Protein AF-A0A497QX98-F1 (afdb_monomer)

Radius of gyration: 20.23 Å; Cα contacts (8 Å, |Δi|>4): 240; chains: 1; bounding box: 64×23×54 Å

Sequence (138 aa):
MANKRVIVSVFILGIILIGGLVLGLALHYYFAPLKHETPRWAVIKDTNGDKIAVETPNDIVWEQLTQLFENGSRMFIGSLVERYNNSWGFRFRPANLTVAPITAEGLQATLQYIKNNLDYWLGEWAYTLSQVMAIHEQ

Solvent-accessible surface area (backbone atoms only — not comparable to full-atom values): 7506 Å² total; per-residue (Å²): 131,84,53,70,67,58,56,51,52,54,51,52,52,49,50,52,53,51,51,49,50,54,50,51,51,52,51,47,67,67,46,34,36,52,59,80,88,61,66,43,35,32,34,36,26,34,84,88,67,53,60,37,38,42,39,51,87,47,65,69,52,47,51,52,49,50,52,28,40,76,69,64,43,71,38,31,43,27,14,37,28,37,83,33,101,38,75,57,48,46,37,51,36,34,94,52,49,42,77,36,92,75,76,64,73,94,32,57,44,50,70,67,56,43,48,78,40,40,83,76,38,55,77,30,64,41,26,23,60,21,30,40,76,45,80,44,74,119

Secondary structure (DSSP, 8-state):
---HHHHHHHHHHHHHHHHHHHHHHHHHHHHGGG--SSSSEEEEE-TTS-EEEEE-S-HHHHHHHHHHHHH--EEE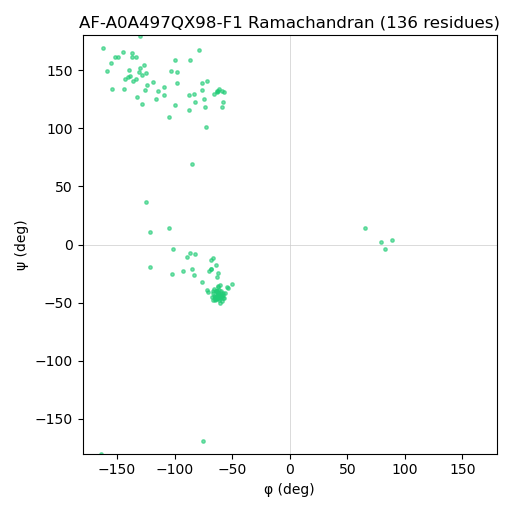EEEEEEE-SSTTSEEE-GGG-EEES---GGGB--HHHHHHTHHHHBTSEEEEEEEEEEEE--

Mean predicted aligned error: 5.17 Å

Foldseek 3Di:
DPDPVVVVVVVVVVVVVVVVVVVVVVVQVVCLQEDDDDQWWFWKAFPVRDIHIAAAPDPVQSVVLVVLQVVQAWWWWKAQWAQDRGPLRIYHDHHGIDTHRDDDPVQEDDSVRCSVVVVVRHRHMHIGRIGTNDTGHD

pLDDT: mean 94.44, std 6.1, range [61.22, 98.5]

Structure (mmCIF, N/CA/C/O backbone):
data_AF-A0A497QX98-F1
#
_entry.id   AF-A0A497QX98-F1
#
loop_
_atom_site.group_PDB
_atom_site.id
_atom_site.type_symbol
_atom_site.label_atom_id
_atom_site.label_alt_id
_atom_site.label_comp_id
_atom_site.label_asym_id
_atom_site.label_entity_id
_atom_site.label_seq_id
_atom_site.pdbx_PDB_ins_code
_atom_site.Cartn_x
_atom_site.Cartn_y
_atom_site.Cartn_z
_atom_site.occupancy
_atom_site.B_iso_or_equiv
_atom_site.auth_seq_id
_atom_site.auth_comp_id
_atom_site.auth_asym_id
_atom_site.auth_atom_id
_atom_site.pdbx_PDB_model_num
ATOM 1 N N . MET A 1 1 ? -48.790 1.784 33.610 1.00 61.22 1 MET A N 1
ATOM 2 C CA . MET A 1 1 ? -47.842 2.922 33.578 1.00 61.22 1 MET A CA 1
ATOM 3 C C . MET A 1 1 ? -46.430 2.367 33.639 1.00 61.22 1 MET A C 1
ATOM 5 O O . MET A 1 1 ? -46.106 1.707 34.618 1.00 61.22 1 MET A O 1
ATOM 9 N N . ALA A 1 2 ? -45.622 2.552 32.591 1.00 62.56 2 ALA A N 1
ATOM 10 C CA . ALA A 1 2 ? -44.230 2.107 32.612 1.00 62.56 2 ALA A CA 1
ATOM 11 C C . ALA A 1 2 ? -43.461 2.867 33.706 1.00 62.56 2 ALA A C 1
ATOM 13 O O . ALA A 1 2 ? -43.579 4.087 33.830 1.00 62.56 2 ALA A O 1
ATOM 14 N N . ASN A 1 3 ? -42.713 2.137 34.532 1.00 84.94 3 ASN A N 1
ATOM 15 C CA . ASN A 1 3 ? -41.943 2.721 35.623 1.00 84.94 3 ASN A CA 1
ATOM 16 C C . ASN A 1 3 ? -40.843 3.615 35.027 1.00 84.94 3 ASN A C 1
ATOM 18 O O . ASN A 1 3 ? -40.098 3.163 34.158 1.00 84.94 3 ASN A O 1
ATOM 22 N N . LYS A 1 4 ? -40.719 4.867 35.489 1.00 79.50 4 LYS A N 1
ATOM 23 C CA . LYS A 1 4 ? -39.718 5.831 34.986 1.00 79.50 4 LYS A CA 1
ATOM 24 C C . LYS A 1 4 ? -38.305 5.236 34.952 1.00 79.50 4 LYS A C 1
ATOM 26 O O . LYS A 1 4 ? -37.554 5.512 34.027 1.00 79.50 4 LYS A O 1
ATOM 31 N N . ARG A 1 5 ? -37.974 4.362 35.911 1.00 82.94 5 ARG A N 1
ATOM 32 C CA . ARG A 1 5 ? -36.692 3.638 35.953 1.00 82.94 5 ARG A CA 1
ATOM 33 C C . ARG A 1 5 ? -36.489 2.714 34.747 1.00 82.94 5 ARG A C 1
ATOM 35 O O . ARG A 1 5 ? -35.409 2.709 34.179 1.00 82.94 5 ARG A O 1
ATOM 42 N N . VAL A 1 6 ? -37.531 2.000 34.319 1.00 84.06 6 VAL A N 1
ATOM 43 C CA . VAL A 1 6 ? -37.481 1.105 33.150 1.00 84.06 6 VAL A CA 1
ATOM 44 C C . VAL A 1 6 ? -37.284 1.909 31.865 1.00 84.06 6 VAL A C 1
ATOM 46 O O . VAL A 1 6 ? -36.459 1.537 31.039 1.00 84.06 6 VAL A O 1
ATOM 49 N N . ILE A 1 7 ? -37.973 3.045 31.724 1.00 85.25 7 ILE A N 1
ATOM 50 C CA . ILE A 1 7 ? -37.824 3.929 30.555 1.00 85.25 7 ILE A CA 1
ATOM 51 C C . ILE A 1 7 ? -36.389 4.467 30.464 1.00 85.25 7 ILE A C 1
ATOM 53 O O . ILE A 1 7 ? -35.781 4.416 29.398 1.00 85.25 7 ILE A O 1
ATOM 57 N N . VAL A 1 8 ? -35.826 4.931 31.584 1.00 88.06 8 VAL A N 1
ATOM 58 C CA . VAL A 1 8 ? -34.443 5.432 31.638 1.00 88.06 8 VAL A CA 1
ATOM 59 C C . VAL A 1 8 ? -33.438 4.327 31.305 1.00 88.06 8 VAL A C 1
ATOM 61 O O . VAL A 1 8 ? -32.533 4.555 30.508 1.00 88.06 8 VAL A O 1
ATOM 64 N N . SER A 1 9 ? -33.608 3.118 31.848 1.00 88.06 9 SER A N 1
ATOM 65 C CA . SER A 1 9 ? -32.721 1.989 31.544 1.00 88.06 9 SER A CA 1
ATOM 66 C C . SER A 1 9 ? -32.750 1.599 30.066 1.00 88.06 9 SER A C 1
ATOM 68 O O . SER A 1 9 ? -31.692 1.399 29.476 1.00 88.06 9 SER A O 1
ATOM 70 N N . VAL A 1 10 ? -33.935 1.538 29.449 1.00 90.12 10 VAL A N 1
ATOM 71 C CA . VAL A 1 10 ? -34.077 1.248 28.011 1.00 90.12 10 VAL A CA 1
ATOM 72 C C . VAL A 1 10 ? -33.419 2.337 27.165 1.00 90.12 10 VAL A C 1
ATOM 74 O O . VAL A 1 10 ? -32.741 2.028 26.189 1.00 90.12 10 VAL A O 1
ATOM 77 N N . PHE A 1 11 ? -33.559 3.604 27.557 1.00 92.50 11 PHE A N 1
ATOM 78 C CA . PHE A 1 11 ? -32.940 4.719 26.846 1.00 92.50 11 PHE A CA 1
ATOM 79 C C . PHE A 1 11 ? -31.406 4.676 26.912 1.00 92.50 11 PHE A C 1
ATOM 81 O O . PHE A 1 11 ? -30.741 4.829 25.890 1.00 92.50 11 PHE A O 1
ATOM 88 N N . ILE A 1 12 ? -30.836 4.394 28.090 1.00 92.69 12 ILE A N 1
ATOM 89 C CA . ILE A 1 12 ? -29.383 4.239 28.267 1.00 92.69 12 ILE A CA 1
ATOM 90 C C . ILE A 1 12 ? -28.857 3.067 27.431 1.00 92.69 12 ILE A C 1
ATOM 92 O O . ILE A 1 12 ? -27.863 3.220 26.724 1.00 92.69 12 ILE A O 1
ATOM 96 N N . LEU A 1 13 ? -29.540 1.918 27.460 1.00 93.75 13 LEU A N 1
ATOM 97 C CA . LEU A 1 13 ? -29.204 0.765 26.618 1.00 93.75 13 LEU A CA 1
ATOM 98 C C . LEU A 1 13 ? -29.238 1.124 25.128 1.00 93.75 13 LEU A C 1
ATOM 100 O O . LEU A 1 13 ? -28.315 0.772 24.398 1.00 93.75 13 LEU A O 1
ATOM 104 N N . GLY A 1 14 ? -30.254 1.872 24.692 1.00 93.00 14 GLY A N 1
ATOM 105 C CA . GLY A 1 14 ? -30.350 2.372 23.322 1.00 93.00 14 GLY A CA 1
ATOM 106 C C . GLY A 1 14 ? -29.148 3.231 22.923 1.00 93.00 14 GLY A C 1
ATOM 107 O O . GLY A 1 14 ? -28.558 3.000 21.870 1.00 93.00 14 GLY A O 1
ATOM 108 N N . ILE A 1 15 ? -28.728 4.169 23.780 1.00 95.06 15 ILE A N 1
ATOM 109 C CA . ILE A 1 15 ? -27.553 5.020 23.526 1.00 95.06 15 ILE A CA 1
ATOM 110 C C . ILE A 1 15 ? -26.275 4.187 23.428 1.00 95.06 15 ILE A C 1
ATOM 112 O O . ILE A 1 15 ? -25.480 4.408 22.518 1.00 95.06 15 ILE A O 1
ATOM 116 N N . ILE A 1 16 ? -26.075 3.228 24.334 1.00 95.44 16 ILE A N 1
ATOM 117 C CA . ILE A 1 16 ? -24.880 2.375 24.329 1.00 95.44 16 ILE A CA 1
ATOM 118 C C . ILE A 1 16 ? -24.819 1.548 23.042 1.00 95.44 16 ILE A C 1
ATOM 120 O O . ILE A 1 16 ? -23.764 1.468 22.418 1.00 95.44 16 ILE A O 1
ATOM 124 N N . LEU A 1 17 ? -25.946 0.974 22.612 1.00 94.69 17 LEU A N 1
ATOM 125 C CA . LEU A 1 17 ? -26.012 0.183 21.383 1.00 94.69 17 LEU A CA 1
ATOM 126 C C . LEU A 1 17 ? -25.731 1.032 20.139 1.00 94.69 17 LEU A C 1
ATOM 128 O O . LEU A 1 17 ? -24.940 0.626 19.289 1.00 94.69 17 LEU A O 1
ATOM 132 N N . ILE A 1 18 ? -26.324 2.225 20.048 1.00 94.88 18 ILE A N 1
ATOM 133 C CA . ILE A 1 18 ? -26.084 3.147 18.929 1.00 94.88 18 ILE A CA 1
ATOM 134 C C . ILE A 1 18 ? -24.627 3.616 18.932 1.00 94.88 18 ILE A C 1
ATOM 136 O O . ILE A 1 18 ? -23.970 3.573 17.895 1.00 94.88 18 ILE A O 1
ATOM 140 N N . GLY A 1 19 ? -24.099 4.018 20.090 1.00 94.00 19 GLY A N 1
ATOM 141 C CA . GLY A 1 19 ? -22.710 4.450 20.232 1.00 94.00 19 GLY A CA 1
ATOM 142 C C . GLY A 1 19 ? -21.723 3.350 19.843 1.00 94.00 19 GLY A C 1
ATOM 143 O O . GLY A 1 19 ? -20.790 3.604 19.084 1.00 94.00 19 GLY A O 1
ATOM 144 N N . GLY A 1 20 ? -21.971 2.116 20.288 1.00 93.75 20 GLY A N 1
ATOM 145 C CA . GLY A 1 20 ? -21.178 0.947 19.915 1.00 93.75 20 GLY A CA 1
ATOM 146 C C . GLY A 1 20 ? -21.215 0.661 18.412 1.00 93.75 20 GLY A C 1
ATOM 147 O O . GLY A 1 20 ? -20.169 0.416 17.816 1.00 93.75 20 GLY A O 1
ATOM 148 N N . LEU A 1 21 ? -22.389 0.754 17.779 1.00 94.56 21 LEU A N 1
ATOM 149 C CA . LEU A 1 21 ? -22.535 0.565 16.334 1.00 94.56 21 LEU A CA 1
ATOM 150 C C . LEU A 1 21 ? -21.794 1.647 15.536 1.00 94.56 21 LEU A C 1
ATOM 152 O O . LEU A 1 21 ? -21.053 1.323 14.611 1.00 94.56 21 LEU A O 1
ATOM 156 N N . VAL A 1 22 ? -21.966 2.921 15.901 1.00 94.81 22 VAL A N 1
ATOM 157 C CA . VAL A 1 22 ? -21.298 4.052 15.238 1.00 94.81 22 VAL A CA 1
ATOM 158 C C . VAL A 1 22 ? -19.783 3.917 15.348 1.00 94.81 22 VAL A C 1
ATOM 160 O O . VAL A 1 22 ? -19.083 4.047 14.344 1.00 94.81 22 VAL A O 1
ATOM 163 N N . LEU A 1 23 ? -19.275 3.600 16.541 1.00 91.94 23 LEU A N 1
ATOM 164 C CA . LEU A 1 23 ? -17.849 3.378 16.751 1.00 91.94 23 LEU A CA 1
ATOM 165 C C . LEU A 1 23 ? -17.345 2.174 15.947 1.00 91.94 23 LEU A C 1
ATOM 167 O O . LEU A 1 23 ? -16.324 2.277 15.275 1.00 91.94 23 LEU A O 1
ATOM 171 N N . GLY A 1 24 ? -18.071 1.054 15.969 1.00 90.38 24 GLY A N 1
ATOM 172 C CA . GLY A 1 24 ? -17.715 -0.148 15.216 1.00 90.38 24 GLY A CA 1
ATOM 173 C C . GLY A 1 24 ? -17.620 0.108 13.711 1.00 90.38 24 GLY A C 1
ATOM 174 O O . GLY A 1 24 ? -16.644 -0.291 13.078 1.00 90.38 24 GLY A O 1
ATOM 175 N N . LEU A 1 25 ? -18.583 0.841 13.146 1.00 89.81 25 LEU A N 1
ATOM 176 C CA . LEU A 1 25 ? -18.552 1.250 11.741 1.00 89.81 25 LEU A CA 1
ATOM 177 C C . LEU A 1 25 ? -17.384 2.198 11.454 1.00 89.81 25 LEU A C 1
ATOM 179 O O . LEU A 1 25 ? -16.667 1.991 10.478 1.00 89.81 25 LEU A O 1
ATOM 183 N N . ALA A 1 26 ? -17.151 3.199 12.306 1.00 86.62 26 ALA A N 1
ATOM 184 C CA . ALA A 1 26 ? -16.046 4.140 12.133 1.00 86.62 26 ALA A CA 1
ATOM 185 C C . ALA A 1 26 ? -14.683 3.429 12.127 1.00 86.62 26 ALA A C 1
ATOM 187 O O . ALA A 1 26 ? -13.860 3.672 11.244 1.00 86.62 26 ALA A O 1
ATOM 188 N N . LEU A 1 27 ? -14.470 2.499 13.063 1.00 86.38 27 LEU A N 1
ATOM 189 C CA . LEU A 1 27 ? -13.259 1.681 13.117 1.00 86.38 27 LEU A CA 1
ATOM 190 C C . LEU A 1 27 ? -13.124 0.791 11.879 1.00 86.38 27 LEU A C 1
ATOM 192 O O . LEU A 1 27 ? -12.041 0.710 11.301 1.00 86.38 27 LEU A O 1
ATOM 196 N N . HIS A 1 28 ? -14.216 0.162 11.435 1.00 85.00 28 HIS A N 1
ATOM 197 C CA . HIS A 1 28 ? -14.209 -0.657 10.227 1.00 85.00 28 HIS A CA 1
ATOM 198 C C . HIS A 1 28 ? -13.784 0.153 8.995 1.00 85.00 28 HIS A C 1
ATOM 200 O O . HIS A 1 28 ? -12.873 -0.261 8.282 1.00 85.00 28 HIS A O 1
ATOM 206 N N . TYR A 1 29 ? -14.370 1.334 8.778 1.00 82.25 29 TYR A N 1
ATOM 207 C CA . TYR A 1 29 ? -13.995 2.215 7.667 1.00 82.25 29 TYR A CA 1
ATOM 208 C C . TYR A 1 29 ? -12.545 2.695 7.749 1.00 82.25 29 TYR A C 1
ATOM 210 O O . TYR A 1 29 ? -11.892 2.831 6.716 1.00 82.25 29 TYR A O 1
ATOM 218 N N . TYR A 1 30 ? -12.035 2.932 8.959 1.00 81.88 30 TYR A N 1
ATOM 219 C CA . TYR A 1 30 ? -10.666 3.394 9.160 1.00 81.88 30 TYR A CA 1
ATOM 220 C C . TYR A 1 30 ? -9.621 2.307 8.869 1.00 81.88 30 TYR A C 1
ATOM 222 O O . TYR A 1 30 ? -8.597 2.592 8.251 1.00 81.88 30 TYR A O 1
ATOM 230 N N . PHE A 1 31 ? -9.872 1.062 9.288 1.00 86.50 31 PHE A N 1
ATOM 231 C CA . PHE A 1 31 ? -8.907 -0.037 9.155 1.00 86.50 31 PHE A CA 1
ATOM 232 C C . PHE A 1 31 ? -9.066 -0.870 7.882 1.00 86.50 31 PHE A C 1
ATOM 234 O O . PHE A 1 31 ? -8.093 -1.474 7.437 1.00 86.50 31 PHE A O 1
ATOM 241 N N . ALA A 1 32 ? -10.245 -0.888 7.254 1.00 85.31 32 ALA A N 1
ATOM 242 C CA . ALA A 1 32 ? -10.469 -1.641 6.019 1.00 85.31 32 ALA A CA 1
ATOM 243 C C . ALA A 1 32 ? -9.480 -1.313 4.875 1.00 85.31 32 ALA A C 1
ATOM 245 O O . ALA A 1 32 ? -9.096 -2.254 4.182 1.00 85.31 32 ALA A O 1
ATOM 246 N N . PRO A 1 33 ? -9.017 -0.060 4.666 1.00 86.38 33 PRO A N 1
ATOM 247 C CA . PRO A 1 33 ? -7.984 0.258 3.671 1.00 86.38 33 PRO A CA 1
ATOM 248 C C . PRO A 1 33 ? -6.589 -0.292 4.008 1.00 86.38 33 PRO A C 1
ATOM 250 O O . PRO A 1 33 ? -5.741 -0.405 3.125 1.00 86.38 33 PRO A O 1
ATOM 253 N N . LEU A 1 34 ? -6.340 -0.603 5.284 1.00 93.81 34 LEU A N 1
ATOM 254 C CA . LEU A 1 34 ? -5.021 -0.927 5.838 1.00 93.81 34 LEU A CA 1
ATOM 255 C C . LEU A 1 34 ? -4.837 -2.425 6.106 1.00 93.81 34 LEU A C 1
ATOM 257 O O . LEU A 1 34 ? -3.923 -2.825 6.828 1.00 93.81 34 LEU A O 1
ATOM 261 N N . LYS A 1 35 ? -5.718 -3.260 5.552 1.00 94.31 35 LYS A N 1
ATOM 262 C CA . LYS A 1 35 ? -5.593 -4.712 5.643 1.00 94.31 35 LYS A CA 1
ATOM 263 C C . LYS A 1 35 ? -4.291 -5.182 4.981 1.00 94.31 35 LYS A C 1
ATOM 265 O O . LYS A 1 35 ? -4.000 -4.777 3.858 1.00 94.31 35 LYS A O 1
ATOM 270 N N . HIS A 1 36 ? -3.582 -6.062 5.675 1.00 94.06 36 HIS A N 1
ATOM 271 C CA . HIS A 1 36 ? -2.315 -6.684 5.292 1.00 94.06 36 HIS A CA 1
ATOM 272 C C . HIS A 1 36 ? -2.286 -8.129 5.823 1.00 94.06 36 HIS A C 1
ATOM 274 O O . HIS A 1 36 ? -3.113 -8.509 6.657 1.00 94.06 36 HIS A O 1
ATOM 280 N N . GLU A 1 37 ? -1.354 -8.934 5.327 1.00 93.94 37 GLU A N 1
ATOM 281 C CA . GLU A 1 37 ? -1.155 -10.350 5.660 1.00 93.94 37 GLU A CA 1
ATOM 282 C C . GLU A 1 37 ? 0.244 -10.644 6.215 1.00 93.94 37 GLU A C 1
ATOM 284 O O . GLU A 1 37 ? 0.432 -11.667 6.874 1.00 93.94 37 GLU A O 1
ATOM 289 N N . THR A 1 38 ? 1.220 -9.767 5.981 1.00 91.94 38 THR A N 1
ATOM 290 C CA . THR A 1 38 ? 2.599 -9.931 6.436 1.00 91.94 38 THR A CA 1
ATOM 291 C C . THR A 1 38 ? 2.880 -9.151 7.724 1.00 91.94 38 THR A C 1
ATOM 293 O O . THR A 1 38 ? 2.336 -8.065 7.928 1.00 91.94 38 THR A O 1
ATOM 296 N N . PRO A 1 39 ? 3.789 -9.646 8.590 1.00 92.00 39 PRO A N 1
ATOM 297 C CA . PRO A 1 39 ? 4.239 -8.910 9.780 1.00 92.00 39 PRO A CA 1
ATOM 298 C C . PRO A 1 39 ? 4.943 -7.590 9.445 1.00 92.00 39 PRO A C 1
ATOM 300 O O . PRO A 1 39 ? 4.969 -6.668 10.256 1.00 92.00 39 PRO A O 1
ATOM 303 N N . ARG A 1 40 ? 5.509 -7.516 8.236 1.00 94.69 40 ARG A N 1
ATOM 304 C CA . ARG A 1 40 ? 6.237 -6.370 7.704 1.00 94.69 40 ARG A CA 1
ATOM 305 C C . ARG A 1 40 ? 5.383 -5.637 6.672 1.00 94.69 40 ARG A C 1
ATOM 307 O O . ARG A 1 40 ? 5.149 -6.175 5.589 1.00 94.69 40 ARG A O 1
ATOM 314 N N . TRP A 1 41 ? 4.907 -4.442 7.003 1.00 97.56 41 TRP A N 1
ATOM 315 C CA . TRP A 1 41 ? 4.026 -3.650 6.140 1.00 97.56 41 TRP A CA 1
ATOM 316 C C . TRP A 1 41 ? 4.119 -2.151 6.440 1.00 97.56 41 TRP A C 1
ATOM 318 O O . TRP A 1 41 ? 4.475 -1.723 7.537 1.00 97.56 41 TRP A O 1
ATOM 328 N N . ALA A 1 42 ? 3.782 -1.332 5.451 1.00 98.12 42 ALA A N 1
ATOM 329 C CA . ALA A 1 42 ? 3.812 0.120 5.539 1.00 98.12 42 ALA A CA 1
ATOM 330 C C . ALA A 1 42 ? 2.463 0.719 5.138 1.00 98.12 42 ALA A C 1
ATOM 332 O O . ALA A 1 42 ? 1.722 0.136 4.348 1.00 98.12 42 ALA A O 1
ATOM 333 N N . VAL A 1 43 ? 2.155 1.915 5.636 1.00 98.31 43 VAL A N 1
ATOM 334 C CA . VAL A 1 43 ? 1.026 2.716 5.145 1.00 98.31 43 VAL A CA 1
ATOM 335 C C . VAL A 1 43 ? 1.563 3.765 4.194 1.00 98.31 43 VAL A C 1
ATOM 337 O O . VAL A 1 43 ? 2.331 4.629 4.614 1.00 98.31 43 VAL A O 1
ATOM 340 N N . ILE A 1 44 ? 1.117 3.747 2.942 1.00 98.44 44 ILE A N 1
ATOM 341 C CA . ILE A 1 44 ? 1.400 4.825 1.992 1.00 98.44 44 ILE A CA 1
ATOM 342 C C . ILE A 1 44 ? 0.173 5.711 1.818 1.00 98.44 44 ILE A C 1
ATOM 344 O O . ILE A 1 44 ? -0.962 5.251 1.952 1.00 98.44 44 ILE A O 1
ATOM 348 N N . LYS A 1 45 ? 0.412 6.991 1.539 1.00 98.25 45 LYS A N 1
ATOM 349 C CA . LYS A 1 45 ? -0.615 7.999 1.287 1.00 98.25 45 LYS A CA 1
ATOM 350 C C . LYS A 1 45 ? -0.321 8.718 -0.020 1.00 98.25 45 LYS A C 1
ATOM 352 O O . LYS A 1 45 ? 0.737 9.341 -0.132 1.00 98.25 45 LYS A O 1
ATOM 357 N N . ASP A 1 46 ? -1.253 8.667 -0.963 1.00 97.56 46 ASP A N 1
ATOM 358 C CA . ASP A 1 46 ? -1.077 9.282 -2.278 1.00 97.56 46 ASP A CA 1
ATOM 359 C C . ASP A 1 46 ? -1.231 10.822 -2.241 1.00 97.56 46 ASP A C 1
ATOM 361 O O . ASP A 1 46 ? -1.206 11.474 -1.185 1.00 97.56 46 ASP A O 1
ATOM 365 N N . THR A 1 47 ? -1.310 11.465 -3.405 1.00 96.44 47 THR A N 1
ATOM 366 C CA . THR A 1 47 ? -1.506 12.921 -3.525 1.00 96.44 47 THR A CA 1
ATOM 367 C C . THR A 1 47 ? -2.899 13.393 -3.119 1.00 96.44 47 THR A C 1
ATOM 369 O O . THR A 1 47 ? -3.028 14.544 -2.706 1.00 96.44 47 THR A O 1
ATOM 372 N N . ASN A 1 48 ? -3.906 12.520 -3.156 1.00 96.56 48 ASN A N 1
ATOM 373 C CA . ASN A 1 48 ? -5.278 12.822 -2.753 1.00 96.56 48 ASN A CA 1
ATOM 374 C C . ASN A 1 48 ? -5.513 12.629 -1.248 1.00 96.56 48 ASN A C 1
ATOM 376 O O . ASN A 1 48 ? -6.557 13.016 -0.728 1.00 96.56 48 ASN A O 1
ATOM 380 N N . GLY A 1 49 ? -4.533 12.077 -0.529 1.00 96.00 49 GLY A N 1
ATOM 381 C CA . GLY A 1 49 ? -4.651 11.787 0.900 1.00 96.00 49 GLY A CA 1
ATOM 382 C C . GLY A 1 49 ? -5.231 10.403 1.190 1.00 96.00 49 GLY A C 1
ATOM 383 O O . GLY A 1 49 ? -5.400 10.055 2.363 1.00 96.00 49 GLY A O 1
ATOM 384 N N . ASP A 1 50 ? -5.477 9.615 0.145 1.00 96.94 50 ASP A N 1
ATOM 385 C CA . ASP A 1 50 ? -5.950 8.246 0.235 1.00 96.94 50 ASP A CA 1
ATOM 386 C C . ASP A 1 50 ? -4.831 7.343 0.749 1.00 96.94 50 ASP A C 1
ATOM 388 O O . ASP A 1 50 ? -3.666 7.517 0.388 1.00 96.94 50 ASP A O 1
ATOM 392 N N . LYS A 1 51 ? -5.175 6.386 1.618 1.00 97.69 51 LYS A N 1
ATOM 393 C CA . LYS A 1 51 ? -4.205 5.512 2.289 1.00 97.69 51 LYS A CA 1
ATOM 394 C C . LYS A 1 51 ? -4.432 4.051 1.947 1.00 97.69 51 LYS A C 1
ATOM 396 O O . LYS A 1 51 ? -5.570 3.586 1.974 1.00 97.69 51 LYS A O 1
ATOM 401 N N . ILE A 1 52 ? -3.350 3.312 1.735 1.00 98.12 52 ILE A N 1
ATOM 402 C CA . ILE A 1 52 ? -3.372 1.857 1.561 1.00 98.12 52 ILE A CA 1
ATOM 403 C C . ILE A 1 52 ? -2.182 1.223 2.287 1.00 98.12 52 ILE A C 1
ATOM 405 O O . ILE A 1 52 ? -1.133 1.855 2.441 1.00 98.12 52 ILE A O 1
ATOM 409 N N . ALA A 1 53 ? -2.352 -0.018 2.744 1.00 98.12 53 ALA A N 1
ATOM 410 C CA . ALA A 1 53 ? -1.231 -0.833 3.196 1.00 98.12 53 ALA A CA 1
ATOM 411 C C . ALA A 1 53 ? -0.435 -1.386 2.000 1.00 98.12 53 ALA A C 1
ATOM 413 O O . ALA A 1 53 ? -1.011 -1.831 1.007 1.00 98.12 53 ALA A O 1
ATOM 414 N N . VAL A 1 54 ? 0.891 -1.377 2.109 1.00 98.19 54 VAL A N 1
ATOM 415 C CA . VAL A 1 54 ? 1.806 -2.061 1.190 1.00 98.19 54 VAL A CA 1
ATOM 416 C C . VAL A 1 54 ? 2.721 -2.990 1.961 1.00 98.19 54 VAL A C 1
ATOM 418 O O . VAL A 1 54 ? 3.089 -2.727 3.102 1.00 98.19 54 VAL A O 1
ATOM 421 N N . GLU A 1 55 ? 3.093 -4.081 1.318 1.00 98.00 55 GLU A N 1
ATOM 422 C CA . GLU A 1 55 ? 3.874 -5.162 1.901 1.00 98.00 55 GLU A CA 1
ATOM 423 C C . GLU A 1 55 ? 5.025 -5.464 0.945 1.00 98.00 55 GLU A C 1
ATOM 425 O O . GLU A 1 55 ? 4.880 -5.313 -0.270 1.00 98.00 55 GLU A O 1
ATOM 430 N N . THR A 1 56 ? 6.169 -5.899 1.462 1.00 97.44 56 THR A N 1
ATOM 431 C CA . THR A 1 56 ? 7.270 -6.362 0.615 1.00 97.44 56 THR A CA 1
ATOM 432 C C . THR A 1 56 ? 8.150 -7.355 1.370 1.00 97.44 56 THR A C 1
ATOM 434 O O . THR A 1 56 ? 8.519 -7.092 2.516 1.00 97.44 56 THR A O 1
ATOM 437 N N . PRO A 1 57 ? 8.516 -8.494 0.753 1.00 96.69 57 PRO A N 1
ATOM 438 C CA . PRO A 1 57 ? 9.535 -9.385 1.297 1.00 96.69 57 PRO A CA 1
ATOM 439 C C . PRO A 1 57 ? 10.962 -8.920 0.955 1.00 96.69 57 PRO A C 1
ATOM 441 O O . PRO A 1 57 ? 11.921 -9.524 1.419 1.00 96.69 57 PRO A O 1
ATOM 444 N N . ASN A 1 58 ? 11.122 -7.902 0.103 1.00 97.38 58 ASN A N 1
ATOM 445 C CA . ASN A 1 58 ? 12.423 -7.438 -0.364 1.00 97.38 58 ASN A CA 1
ATOM 446 C C . ASN A 1 58 ? 13.008 -6.402 0.609 1.00 97.38 58 ASN A C 1
ATOM 448 O O . ASN A 1 58 ? 12.467 -5.303 0.736 1.00 97.38 58 ASN A O 1
ATOM 452 N N . ASP A 1 59 ? 14.135 -6.742 1.239 1.00 97.88 59 ASP A N 1
ATOM 453 C CA . ASP A 1 59 ? 14.818 -5.897 2.228 1.00 97.88 59 ASP A CA 1
ATOM 454 C C . ASP A 1 59 ? 15.277 -4.546 1.664 1.00 97.88 59 ASP A C 1
ATOM 456 O O . ASP A 1 59 ? 15.197 -3.539 2.359 1.00 97.88 59 ASP A O 1
ATOM 460 N N . ILE A 1 60 ? 15.686 -4.488 0.393 1.00 98.06 60 ILE A N 1
ATOM 461 C CA . ILE A 1 60 ? 16.115 -3.234 -0.250 1.00 98.06 60 ILE A CA 1
ATOM 462 C C . ILE A 1 60 ? 14.919 -2.290 -0.396 1.00 98.06 60 ILE A C 1
ATOM 464 O O . ILE A 1 60 ? 15.005 -1.104 -0.087 1.00 98.06 60 ILE A O 1
ATOM 468 N N . VAL A 1 61 ? 13.781 -2.820 -0.851 1.00 98.00 61 VAL A N 1
ATOM 469 C CA . VAL A 1 61 ? 12.545 -2.034 -0.981 1.00 98.00 61 VAL A CA 1
ATOM 470 C C . VAL A 1 61 ? 12.049 -1.609 0.401 1.00 98.00 61 VAL A C 1
ATOM 472 O O . VAL A 1 61 ? 11.581 -0.487 0.566 1.00 98.00 61 VAL A O 1
ATOM 475 N N . TRP A 1 62 ? 12.178 -2.478 1.404 1.00 98.25 62 TRP A N 1
ATOM 476 C CA . TRP A 1 62 ? 11.838 -2.146 2.784 1.00 98.25 62 TRP A CA 1
ATOM 477 C C . TRP A 1 62 ? 12.686 -0.996 3.329 1.00 98.25 62 TRP A C 1
ATOM 479 O O . TRP A 1 62 ? 12.137 -0.027 3.845 1.00 98.25 62 TRP A O 1
ATOM 489 N N . GLU A 1 63 ? 14.006 -1.050 3.147 1.00 98.19 63 GLU A N 1
ATOM 490 C CA . GLU A 1 63 ? 14.915 0.023 3.551 1.00 98.19 63 GLU A CA 1
ATOM 491 C C . GLU A 1 63 ? 14.546 1.354 2.878 1.00 98.19 63 GLU A C 1
ATOM 493 O O . GLU A 1 63 ? 14.484 2.387 3.543 1.00 98.19 63 GLU A O 1
ATOM 498 N N . GLN A 1 64 ? 14.201 1.332 1.586 1.00 98.38 64 GLN A N 1
ATOM 499 C CA . GLN A 1 64 ? 13.723 2.519 0.871 1.00 98.38 64 GLN A CA 1
ATOM 500 C C . GLN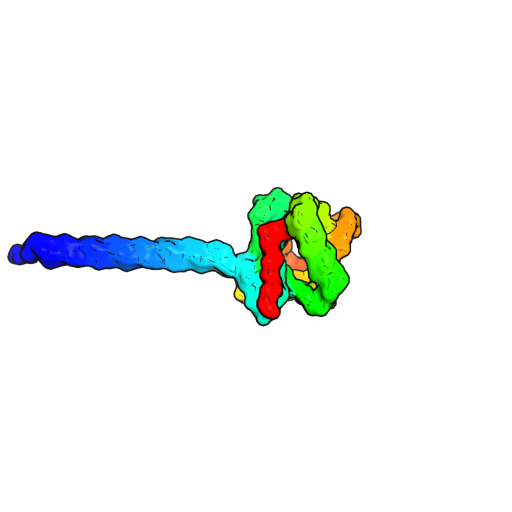 A 1 64 ? 12.434 3.089 1.481 1.00 98.38 64 GLN A C 1
ATOM 502 O O . GLN A 1 64 ? 12.319 4.304 1.642 1.00 98.38 64 GLN A O 1
ATOM 507 N N . LEU A 1 65 ? 11.465 2.239 1.841 1.00 98.38 65 LEU A N 1
ATOM 508 C CA . LEU A 1 65 ? 10.232 2.678 2.505 1.00 98.38 65 LEU A CA 1
ATOM 509 C C . LEU A 1 65 ? 10.515 3.282 3.888 1.00 98.38 65 LEU A C 1
ATOM 511 O O . LEU A 1 65 ? 9.919 4.302 4.238 1.00 98.38 65 LEU A O 1
ATOM 515 N N . THR A 1 66 ? 11.438 2.697 4.650 1.00 98.19 66 THR A N 1
ATOM 516 C CA . THR A 1 66 ? 11.862 3.216 5.957 1.00 98.19 66 THR A CA 1
ATOM 517 C C . THR A 1 66 ? 12.538 4.578 5.821 1.00 98.19 66 THR A C 1
ATOM 519 O O . THR A 1 66 ? 12.148 5.521 6.505 1.00 98.19 66 THR A O 1
ATOM 522 N N . GLN A 1 67 ? 13.464 4.738 4.872 1.00 98.31 67 GLN A N 1
ATOM 523 C CA . GLN A 1 67 ? 14.101 6.031 4.597 1.00 98.31 67 GLN A CA 1
ATOM 524 C C . GLN A 1 67 ? 13.072 7.097 4.195 1.00 98.31 67 GLN A C 1
ATOM 526 O O . GLN A 1 67 ? 13.143 8.236 4.657 1.00 98.31 67 GLN A O 1
ATOM 531 N N . LEU A 1 68 ? 12.089 6.730 3.364 1.00 98.06 68 LEU A N 1
ATOM 532 C CA . LEU A 1 68 ? 10.981 7.607 2.974 1.00 98.06 68 LEU A CA 1
ATOM 533 C C . LEU A 1 68 ? 10.107 8.037 4.158 1.00 98.06 68 LEU A C 1
ATOM 535 O O . LEU A 1 68 ? 9.616 9.166 4.190 1.00 98.06 68 LEU A O 1
ATOM 539 N N . PHE A 1 69 ? 9.890 7.140 5.118 1.00 98.25 69 PHE A N 1
ATOM 540 C CA . PHE A 1 69 ? 9.164 7.451 6.343 1.00 98.25 69 PHE A CA 1
ATOM 541 C C . PHE A 1 69 ? 9.944 8.444 7.214 1.00 98.25 69 PHE A C 1
ATOM 543 O O . PHE A 1 69 ? 9.385 9.455 7.635 1.00 98.25 69 PHE A O 1
ATOM 550 N N . GLU A 1 70 ? 11.238 8.198 7.428 1.00 98.00 70 GLU A N 1
ATOM 551 C CA . GLU A 1 70 ? 12.103 9.044 8.260 1.00 98.00 70 GLU A CA 1
ATOM 552 C C . GLU A 1 70 ? 12.282 10.454 7.688 1.00 98.00 70 GLU A C 1
ATOM 554 O O . GLU A 1 70 ? 12.266 11.438 8.428 1.00 98.00 70 GLU A O 1
ATOM 559 N N . ASN A 1 71 ? 12.431 10.569 6.366 1.00 96.69 71 ASN A N 1
ATOM 560 C CA . ASN A 1 71 ? 12.645 11.857 5.707 1.00 96.69 71 ASN A CA 1
ATOM 561 C C . ASN A 1 71 ? 11.340 12.572 5.303 1.00 96.69 71 ASN A C 1
ATOM 563 O O . ASN A 1 71 ? 11.376 13.742 4.917 1.00 96.69 71 ASN A O 1
ATOM 567 N N . GLY A 1 72 ? 10.191 11.889 5.371 1.00 95.50 72 GLY A N 1
ATOM 568 C CA . GLY A 1 72 ? 8.876 12.427 5.017 1.00 95.50 72 GLY A CA 1
ATOM 569 C C . GLY A 1 72 ? 8.701 12.786 3.535 1.00 95.50 72 GLY A C 1
ATOM 570 O O . GLY A 1 72 ? 7.760 13.508 3.192 1.00 95.50 72 GLY A O 1
ATOM 571 N N . SER A 1 73 ? 9.595 12.324 2.660 1.00 96.56 73 SER A N 1
ATOM 572 C CA . SER A 1 73 ? 9.579 12.641 1.230 1.00 96.56 73 SER A CA 1
ATOM 573 C C . SER A 1 73 ? 8.549 11.807 0.459 1.00 96.56 73 SER A C 1
ATOM 575 O O . SER A 1 73 ? 7.956 10.854 0.972 1.00 96.56 73 SER A O 1
ATOM 577 N N . ARG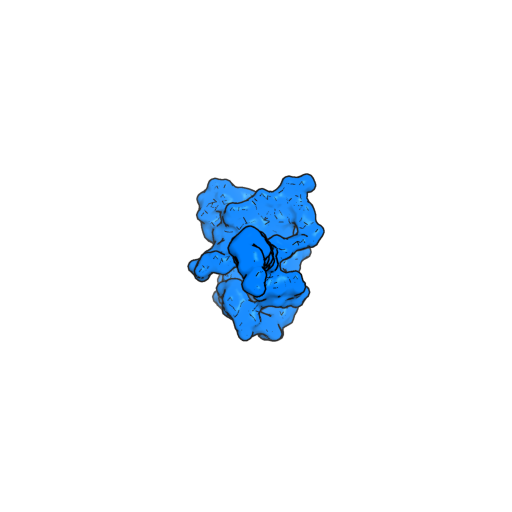 A 1 74 ? 8.284 12.212 -0.789 1.00 97.12 74 ARG A N 1
ATOM 578 C CA . ARG A 1 74 ? 7.380 11.507 -1.703 1.00 97.12 74 ARG A CA 1
ATOM 579 C C . ARG A 1 74 ? 8.175 10.853 -2.822 1.00 97.12 74 ARG A C 1
ATOM 581 O O . ARG A 1 74 ? 9.026 11.499 -3.423 1.00 97.12 74 ARG A O 1
ATOM 588 N N . MET A 1 75 ? 7.830 9.611 -3.134 1.00 97.81 75 MET A N 1
ATOM 589 C CA . MET A 1 75 ? 8.342 8.861 -4.284 1.00 97.81 75 MET A CA 1
ATOM 590 C C . MET A 1 75 ? 7.195 8.115 -4.958 1.00 97.81 75 MET A C 1
ATOM 592 O O . MET A 1 75 ? 6.117 7.958 -4.379 1.00 97.81 75 MET A O 1
ATOM 596 N N . PHE A 1 76 ? 7.415 7.636 -6.180 1.00 98.31 76 PHE A N 1
ATOM 597 C CA . PHE A 1 76 ? 6.477 6.708 -6.795 1.00 98.31 76 PHE A CA 1
ATOM 598 C C . PHE A 1 76 ? 6.617 5.341 -6.138 1.00 98.31 76 PHE A C 1
ATOM 600 O O . PHE A 1 76 ? 7.676 4.721 -6.201 1.00 98.31 76 PHE A O 1
ATOM 607 N N . ILE A 1 77 ? 5.540 4.875 -5.514 1.00 98.50 77 ILE A N 1
ATOM 608 C CA . ILE A 1 77 ? 5.454 3.551 -4.898 1.00 98.50 77 ILE A CA 1
ATOM 609 C C . ILE A 1 77 ? 4.381 2.776 -5.649 1.00 98.50 77 ILE A C 1
ATOM 611 O O . ILE A 1 77 ? 3.254 3.259 -5.809 1.00 98.50 77 ILE A O 1
ATOM 615 N N . GLY A 1 78 ? 4.743 1.600 -6.149 1.00 97.88 78 GLY A N 1
ATOM 616 C CA . GLY A 1 78 ? 3.885 0.847 -7.048 1.00 97.88 78 GLY A CA 1
ATOM 617 C C . GLY A 1 78 ? 4.258 -0.616 -7.181 1.00 97.88 78 GLY A C 1
ATOM 618 O O . GLY A 1 78 ? 5.299 -1.064 -6.707 1.00 97.88 78 GLY A O 1
ATOM 619 N N . SER A 1 79 ? 3.366 -1.363 -7.814 1.00 98.31 79 SER A N 1
ATOM 620 C CA . SER A 1 79 ? 3.511 -2.785 -8.118 1.00 98.31 79 SER A CA 1
ATOM 621 C C . SER A 1 79 ? 2.487 -3.173 -9.181 1.00 98.31 79 SER A C 1
ATOM 623 O O . SER A 1 79 ? 1.650 -2.359 -9.583 1.00 98.31 79 SER A O 1
ATOM 625 N N . LEU A 1 80 ? 2.495 -4.445 -9.564 1.00 98.31 80 LEU A N 1
ATOM 626 C CA . LEU A 1 80 ? 1.341 -5.076 -10.188 1.00 98.31 80 LEU A CA 1
ATOM 627 C C . LEU A 1 80 ? 0.121 -4.964 -9.267 1.00 98.31 80 LEU A C 1
ATOM 629 O O . LEU A 1 80 ? 0.201 -5.285 -8.077 1.00 98.31 80 LEU A O 1
ATOM 633 N N . VAL A 1 81 ? -1.008 -4.527 -9.813 1.00 98.50 81 VAL A N 1
ATOM 634 C CA . VAL A 1 81 ? -2.271 -4.451 -9.075 1.00 98.50 81 VAL A CA 1
ATOM 635 C C . VAL A 1 81 ? -2.945 -5.818 -9.088 1.00 98.50 81 VAL A C 1
ATOM 637 O O . VAL A 1 81 ? -3.127 -6.436 -10.137 1.00 98.50 81 VAL A O 1
ATOM 640 N N . GLU A 1 82 ? -3.353 -6.300 -7.918 1.00 98.25 82 GLU A N 1
ATOM 641 C CA . GLU A 1 82 ? -4.111 -7.543 -7.792 1.00 98.25 82 GLU A CA 1
ATOM 642 C C . GLU A 1 82 ? -5.352 -7.369 -6.926 1.00 98.25 82 GLU A C 1
ATOM 644 O O . GLU A 1 82 ? -5.399 -6.522 -6.032 1.00 98.25 82 GLU A O 1
ATOM 649 N N . ARG A 1 83 ? -6.378 -8.183 -7.200 1.00 98.19 83 ARG A N 1
ATOM 650 C CA . ARG A 1 83 ? -7.642 -8.132 -6.467 1.00 98.19 83 ARG A CA 1
ATOM 651 C C . ARG A 1 83 ? -7.397 -8.492 -5.008 1.00 98.19 83 ARG A C 1
ATOM 653 O O . ARG A 1 83 ? -6.777 -9.509 -4.708 1.00 98.19 83 ARG A O 1
ATOM 660 N N . TYR A 1 84 ? -7.927 -7.675 -4.108 1.00 97.81 84 TYR A N 1
ATOM 661 C CA . TYR A 1 84 ? -7.724 -7.858 -2.681 1.00 97.81 84 TYR A CA 1
ATOM 662 C C . 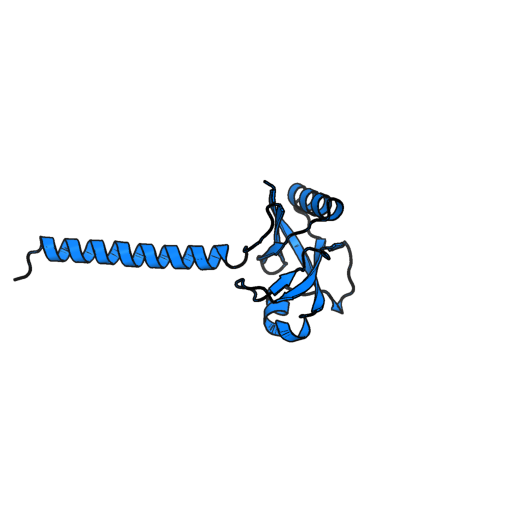TYR A 1 84 ? -8.972 -7.496 -1.893 1.00 97.81 84 TYR A C 1
ATOM 664 O O . TYR A 1 84 ? -9.687 -6.553 -2.227 1.00 97.81 84 TYR A O 1
ATOM 672 N N . ASN A 1 85 ? -9.244 -8.255 -0.835 1.00 95.44 85 ASN A N 1
ATOM 673 C CA . ASN A 1 85 ? -10.426 -8.045 -0.009 1.00 95.44 85 ASN A CA 1
ATOM 674 C C . ASN A 1 85 ? -10.158 -6.975 1.064 1.00 95.44 85 ASN A C 1
ATOM 676 O O . ASN A 1 85 ? -10.038 -7.308 2.246 1.00 95.44 85 ASN A O 1
ATOM 680 N N . ASN A 1 86 ? -10.020 -5.724 0.620 1.00 94.56 86 ASN A N 1
ATOM 681 C CA . ASN A 1 86 ? -9.941 -4.491 1.410 1.00 94.56 86 ASN A CA 1
ATOM 682 C C . ASN A 1 86 ? -10.945 -3.455 0.844 1.00 94.56 86 ASN A C 1
ATOM 684 O O . ASN A 1 86 ? -11.629 -3.722 -0.144 1.00 94.56 86 ASN A O 1
ATOM 688 N N . SER A 1 87 ? -11.046 -2.258 1.430 1.00 93.88 87 SER A N 1
ATOM 689 C CA . SER A 1 87 ? -11.988 -1.225 0.944 1.00 93.88 87 SER A CA 1
ATOM 690 C C . SER A 1 87 ? -11.630 -0.622 -0.427 1.00 93.88 87 SER A C 1
ATOM 692 O O . SER A 1 87 ? -12.464 0.056 -1.045 1.00 93.88 87 SER A O 1
ATOM 694 N N . TRP A 1 88 ? -10.408 -0.859 -0.910 1.00 96.50 88 TRP A N 1
ATOM 695 C CA . TRP A 1 88 ? -9.965 -0.479 -2.249 1.00 96.50 88 TRP A CA 1
ATOM 696 C C . TRP A 1 88 ? -10.382 -1.495 -3.317 1.00 96.50 88 TRP A C 1
ATOM 698 O O . TRP A 1 88 ? -10.558 -1.118 -4.471 1.00 96.50 88 TRP A O 1
ATOM 708 N N . GLY A 1 89 ? -10.576 -2.762 -2.937 1.00 97.25 89 GLY A N 1
ATOM 709 C CA . GLY A 1 89 ? -10.793 -3.880 -3.858 1.00 97.25 89 GLY A CA 1
ATOM 710 C C . GLY A 1 89 ? -9.502 -4.406 -4.500 1.00 97.25 89 GLY A C 1
ATOM 711 O O . GLY A 1 89 ? -9.553 -5.338 -5.308 1.00 97.25 89 GLY A O 1
ATOM 712 N N . PHE A 1 90 ? -8.349 -3.835 -4.138 1.00 98.38 90 PHE A N 1
ATOM 713 C CA . PHE A 1 90 ? -7.041 -4.191 -4.675 1.00 98.38 90 PHE A CA 1
ATOM 714 C C . PHE A 1 90 ? -5.920 -3.981 -3.658 1.00 98.38 90 PHE A C 1
ATOM 716 O O . PHE A 1 90 ? -6.073 -3.239 -2.686 1.00 98.38 90 PHE A O 1
ATOM 723 N N . ARG A 1 91 ? -4.776 -4.616 -3.908 1.00 98.31 91 ARG A N 1
ATOM 724 C CA . ARG A 1 91 ? -3.491 -4.282 -3.285 1.00 98.31 91 ARG A CA 1
ATOM 725 C C . ARG A 1 91 ? -2.394 -4.223 -4.341 1.00 98.31 91 ARG A C 1
ATOM 727 O O . ARG A 1 91 ? -2.538 -4.782 -5.429 1.00 98.31 91 ARG A O 1
ATOM 734 N N . PHE A 1 92 ? -1.292 -3.573 -3.994 1.00 98.38 92 PHE A N 1
ATOM 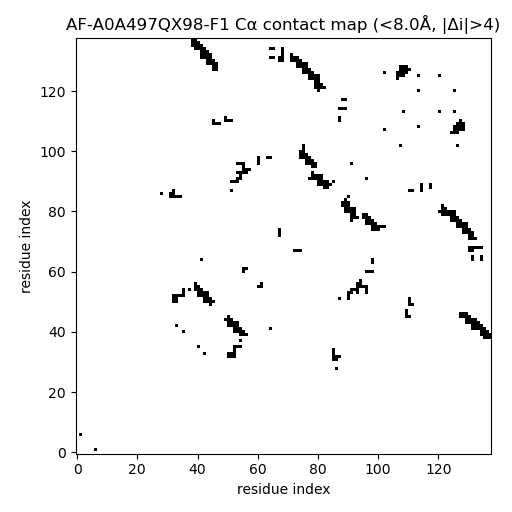735 C CA . PHE A 1 92 ? -0.039 -3.713 -4.723 1.00 98.38 92 PHE A CA 1
ATOM 736 C C . PHE A 1 92 ? 0.575 -5.069 -4.385 1.00 98.38 92 PHE A C 1
ATOM 738 O O . PHE A 1 92 ? 0.757 -5.382 -3.209 1.00 98.38 92 PHE A O 1
ATOM 745 N N . ARG A 1 93 ? 0.877 -5.887 -5.398 1.00 98.12 93 ARG A N 1
ATOM 746 C CA . ARG A 1 93 ? 1.435 -7.225 -5.197 1.00 98.12 93 ARG A CA 1
ATOM 747 C C . ARG A 1 93 ? 2.748 -7.135 -4.406 1.00 98.12 93 ARG A C 1
ATOM 749 O O . ARG A 1 93 ? 3.689 -6.509 -4.906 1.00 98.12 93 ARG A O 1
ATOM 756 N N . PRO A 1 94 ? 2.871 -7.800 -3.243 1.00 97.69 94 PRO A N 1
ATOM 757 C CA . PRO A 1 94 ? 4.035 -7.616 -2.376 1.00 97.69 94 PRO A CA 1
ATOM 758 C C . PRO A 1 94 ? 5.365 -8.009 -3.030 1.00 97.69 94 PRO A C 1
ATOM 760 O O . PRO A 1 94 ? 6.368 -7.317 -2.897 1.00 97.69 94 PRO A O 1
ATOM 763 N N . ALA A 1 95 ? 5.361 -9.095 -3.808 1.00 97.19 95 ALA A N 1
ATOM 764 C CA . ALA A 1 95 ? 6.550 -9.626 -4.478 1.00 97.19 95 ALA A CA 1
ATOM 765 C C . ALA A 1 95 ? 7.162 -8.687 -5.537 1.00 97.19 95 ALA A C 1
ATOM 767 O O . ALA A 1 95 ? 8.307 -8.885 -5.933 1.00 97.19 95 ALA A O 1
ATOM 768 N N . ASN A 1 96 ? 6.408 -7.693 -6.013 1.00 96.19 96 ASN A N 1
ATOM 769 C CA . ASN A 1 96 ? 6.830 -6.782 -7.079 1.00 96.19 96 ASN A CA 1
ATOM 770 C C . ASN A 1 96 ? 6.812 -5.311 -6.640 1.00 96.19 96 ASN A C 1
ATOM 772 O O . ASN A 1 96 ? 6.942 -4.420 -7.481 1.00 96.19 96 ASN A O 1
ATOM 776 N N . LEU A 1 97 ? 6.654 -5.041 -5.339 1.00 98.12 97 LEU A N 1
ATOM 777 C CA . LEU A 1 97 ? 6.643 -3.673 -4.840 1.00 98.12 97 LEU A CA 1
ATOM 778 C C . LEU A 1 97 ? 7.958 -2.971 -5.194 1.00 98.12 97 LEU A C 1
ATOM 780 O O . LEU A 1 97 ? 9.042 -3.511 -4.992 1.00 98.12 97 LEU A O 1
ATOM 784 N N . THR A 1 98 ? 7.844 -1.765 -5.735 1.00 98.00 98 THR A N 1
ATOM 785 C CA . THR A 1 98 ? 8.963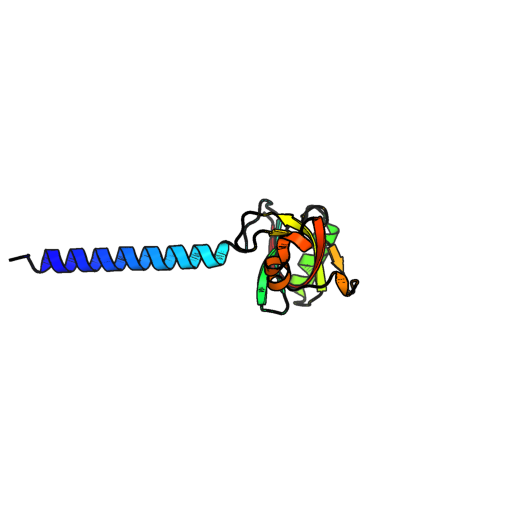 -0.965 -6.223 1.00 98.00 98 THR A CA 1
ATOM 786 C C . THR A 1 98 ? 8.803 0.479 -5.762 1.00 98.00 98 THR A C 1
ATOM 788 O O . THR A 1 98 ? 7.700 1.030 -5.789 1.00 98.00 98 THR A O 1
ATOM 791 N N . VAL A 1 99 ? 9.922 1.100 -5.387 1.00 97.94 99 VAL A N 1
ATOM 792 C CA . VAL A 1 99 ? 10.042 2.539 -5.136 1.00 97.94 99 VAL A CA 1
ATOM 793 C C . VAL A 1 99 ? 10.877 3.147 -6.259 1.00 97.94 99 VAL A C 1
ATOM 795 O O . VAL A 1 99 ? 11.963 2.656 -6.562 1.00 97.94 99 VAL A O 1
ATOM 798 N N . ALA A 1 100 ? 10.378 4.205 -6.894 1.00 95.31 100 ALA A N 1
ATOM 799 C CA . ALA A 1 100 ? 11.039 4.844 -8.024 1.00 95.31 100 ALA A CA 1
ATOM 800 C C . ALA A 1 100 ? 10.961 6.382 -7.947 1.00 95.31 100 ALA A C 1
ATOM 802 O O . ALA A 1 100 ? 9.939 6.930 -7.526 1.00 95.31 100 ALA A O 1
ATOM 803 N N . PRO A 1 101 ? 12.006 7.100 -8.401 1.00 90.69 101 PRO A N 1
ATOM 804 C CA . PRO A 1 101 ? 11.975 8.558 -8.501 1.00 90.69 101 PRO A CA 1
ATOM 805 C C . PRO A 1 101 ? 11.161 9.056 -9.700 1.00 90.69 101 PRO A C 1
ATOM 807 O O . PRO A 1 101 ? 10.548 10.117 -9.633 1.00 90.69 101 PRO A O 1
ATOM 810 N N . ILE A 1 102 ? 11.152 8.297 -10.799 1.00 87.31 102 ILE A N 1
ATOM 811 C CA . ILE A 1 102 ? 10.452 8.611 -12.048 1.00 87.31 102 ILE A CA 1
ATOM 812 C C . ILE A 1 102 ? 9.845 7.315 -12.581 1.00 87.31 102 ILE A C 1
ATOM 814 O O . ILE A 1 102 ? 10.437 6.244 -12.452 1.00 87.31 102 ILE A O 1
ATOM 818 N N . THR A 1 103 ? 8.668 7.417 -13.187 1.00 90.88 103 THR A N 1
ATOM 819 C CA . THR A 1 103 ? 7.961 6.297 -13.818 1.00 90.88 103 THR A CA 1
ATOM 820 C C . THR A 1 103 ? 7.374 6.746 -15.154 1.00 90.88 103 THR A C 1
ATOM 822 O O . THR A 1 103 ? 7.238 7.947 -15.397 1.00 90.88 103 THR A O 1
ATOM 825 N N . ALA A 1 104 ? 7.028 5.802 -16.032 1.00 86.56 104 ALA A N 1
ATOM 826 C CA . ALA A 1 104 ? 6.309 6.129 -17.261 1.00 86.56 104 ALA A CA 1
ATOM 827 C C . ALA A 1 104 ? 4.939 6.739 -16.917 1.00 86.56 104 ALA A C 1
ATOM 829 O O . ALA A 1 104 ? 4.214 6.178 -16.099 1.00 86.56 104 ALA A O 1
ATOM 830 N N . GLU A 1 105 ? 4.579 7.862 -17.546 1.00 85.56 105 GLU A N 1
ATOM 831 C CA . GLU A 1 105 ? 3.356 8.620 -17.226 1.00 85.56 105 GLU A CA 1
ATOM 832 C C . GLU A 1 105 ? 2.089 7.753 -17.269 1.00 85.56 105 GLU A C 1
ATOM 834 O O . GLU A 1 105 ? 1.233 7.868 -16.399 1.00 85.56 105 GLU A O 1
ATOM 839 N N . GLY A 1 106 ? 2.006 6.812 -18.218 1.00 90.50 106 GLY A N 1
ATOM 840 C CA . GLY A 1 106 ? 0.867 5.897 -18.355 1.00 90.50 106 GLY A CA 1
ATOM 841 C C . GLY A 1 106 ? 0.689 4.889 -17.211 1.00 90.50 106 GLY A C 1
ATOM 842 O O . GLY A 1 106 ? -0.352 4.244 -17.142 1.00 90.50 106 GLY A O 1
ATOM 843 N N . LEU A 1 107 ? 1.675 4.750 -16.320 1.00 94.56 107 LEU A N 1
ATOM 844 C CA . LEU A 1 107 ? 1.613 3.873 -15.145 1.00 94.56 107 LEU A CA 1
ATOM 845 C C . LEU A 1 107 ? 1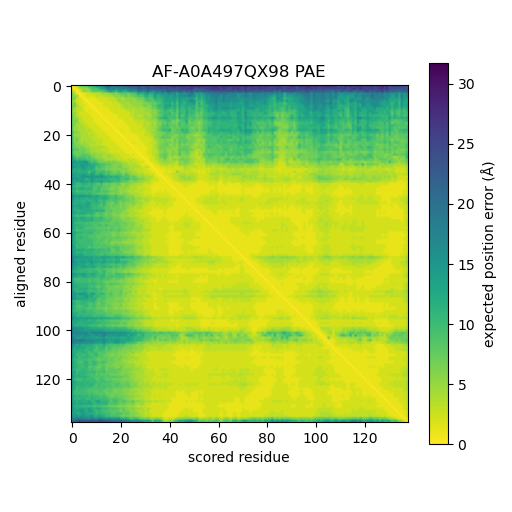.319 4.647 -13.853 1.00 94.56 107 LEU A C 1
ATOM 847 O O . LEU A 1 107 ? 1.201 4.046 -12.787 1.00 94.56 107 LEU A O 1
ATOM 851 N N . GLN A 1 108 ? 1.239 5.977 -13.918 1.00 97.12 108 GLN A N 1
ATOM 852 C CA . GLN A 1 108 ? 0.986 6.824 -12.760 1.00 97.12 108 GLN A CA 1
ATOM 853 C C . GLN A 1 108 ? -0.518 6.983 -12.540 1.00 97.12 108 GLN A C 1
ATOM 855 O O . GLN A 1 108 ? -1.258 7.365 -13.444 1.00 97.12 108 GLN A O 1
ATOM 860 N N . ALA A 1 109 ? -0.976 6.727 -11.319 1.00 97.19 109 ALA A N 1
ATOM 861 C CA . ALA A 1 109 ? -2.375 6.873 -10.944 1.00 97.19 109 ALA A CA 1
ATOM 862 C C . ALA A 1 109 ? -2.526 7.206 -9.454 1.00 97.19 109 ALA A C 1
ATOM 864 O O . ALA A 1 109 ? -1.625 6.979 -8.648 1.00 97.19 109 ALA A O 1
ATOM 865 N N . THR A 1 110 ? -3.689 7.732 -9.074 1.00 98.12 110 THR A N 1
ATOM 866 C CA . THR A 1 110 ? -4.110 7.815 -7.667 1.00 98.12 110 THR A CA 1
ATOM 867 C C . THR A 1 110 ? -4.800 6.519 -7.250 1.00 98.12 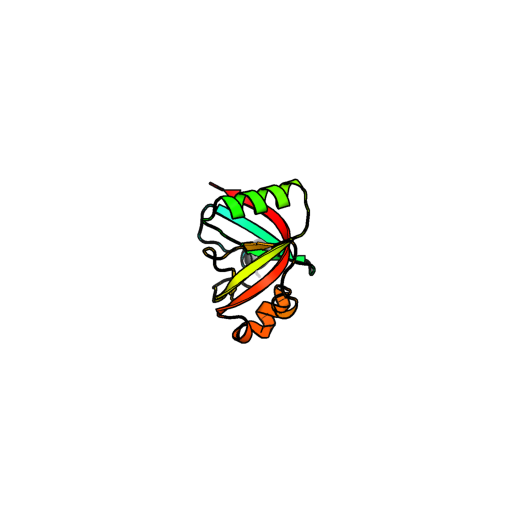110 THR A C 1
ATOM 869 O O . THR A 1 110 ? -5.321 5.786 -8.096 1.00 98.12 110 THR A O 1
ATOM 872 N N . LEU A 1 111 ? -4.867 6.238 -5.946 1.00 98.06 111 LEU A N 1
ATOM 873 C CA . LEU A 1 111 ? -5.543 5.037 -5.437 1.00 98.06 111 LEU A CA 1
ATOM 874 C C . LEU A 1 111 ? -7.022 5.016 -5.840 1.00 98.06 111 LEU A C 1
ATOM 876 O O . LEU A 1 111 ? -7.548 3.987 -6.270 1.00 98.06 111 LEU A O 1
ATOM 880 N N . GLN A 1 112 ? -7.675 6.179 -5.783 1.00 98.00 112 GLN A N 1
ATOM 881 C CA . GLN A 1 112 ? -9.055 6.341 -6.222 1.00 98.00 112 GLN A CA 1
ATOM 882 C C . GLN A 1 112 ? -9.230 6.079 -7.725 1.00 98.00 112 GLN A C 1
ATOM 884 O O . GLN A 1 112 ? -10.214 5.451 -8.119 1.00 98.00 112 GLN A O 1
ATOM 889 N N . TYR A 1 113 ? -8.290 6.523 -8.569 1.00 97.94 113 TYR A N 1
ATOM 890 C CA . TYR A 1 113 ? -8.352 6.256 -10.007 1.00 97.94 113 TYR A CA 1
ATOM 891 C C . TYR A 1 113 ? -8.178 4.767 -10.312 1.00 97.94 113 TYR A C 1
ATOM 893 O O . TYR A 1 113 ? -8.915 4.234 -11.143 1.00 97.94 113 TYR A O 1
ATOM 901 N N . ILE A 1 114 ? -7.268 4.086 -9.605 1.00 98.38 114 ILE A N 1
ATOM 902 C CA . ILE A 1 114 ? -7.089 2.633 -9.724 1.00 98.38 114 ILE A CA 1
ATOM 903 C C . ILE A 1 114 ? -8.382 1.914 -9.343 1.00 98.38 114 ILE A C 1
ATOM 905 O O . ILE A 1 114 ? -8.892 1.120 -10.125 1.00 98.38 114 ILE A O 1
ATOM 909 N N . LYS A 1 115 ? -8.969 2.245 -8.187 1.00 97.88 115 LYS A N 1
ATOM 910 C CA . LYS A 1 115 ? -10.235 1.656 -7.722 1.00 97.88 115 LYS A CA 1
ATOM 911 C C . LYS A 1 115 ? -11.379 1.849 -8.71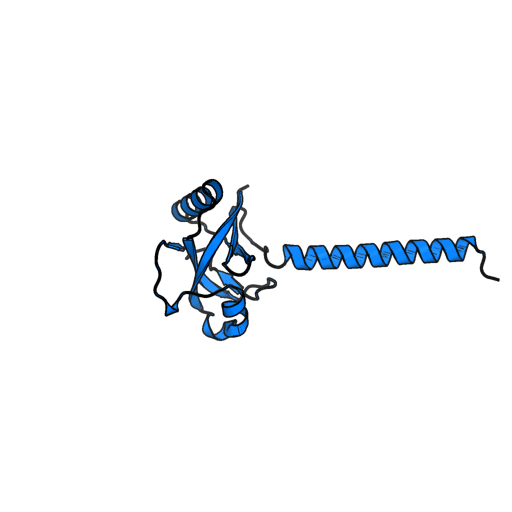5 1.00 97.88 115 LYS A C 1
ATOM 913 O O . LYS A 1 115 ? -12.118 0.906 -8.984 1.00 97.88 115 LYS A O 1
ATOM 918 N N . ASN A 1 116 ? -11.533 3.059 -9.248 1.00 98.19 116 ASN A N 1
ATOM 919 C CA . ASN A 1 116 ? -12.619 3.380 -10.177 1.00 98.19 116 ASN A CA 1
ATOM 920 C C . ASN A 1 116 ? -12.469 2.679 -11.534 1.00 98.19 116 ASN A C 1
ATOM 922 O O . ASN A 1 116 ? -13.459 2.520 -12.240 1.00 98.19 116 ASN A O 1
ATOM 926 N N . ASN A 1 117 ? -11.253 2.252 -11.883 1.00 98.00 117 ASN A N 1
ATOM 927 C CA . ASN A 1 117 ? -10.929 1.591 -13.144 1.00 98.00 117 ASN A CA 1
ATOM 928 C C . ASN A 1 117 ? -10.256 0.233 -12.894 1.00 98.00 117 ASN A C 1
ATOM 930 O O . ASN A 1 117 ? -9.326 -0.141 -13.605 1.00 98.00 117 ASN A O 1
ATOM 934 N N . LEU A 1 118 ? -10.684 -0.492 -11.854 1.00 97.94 118 LEU A N 1
ATOM 935 C CA . LEU A 1 118 ? -9.947 -1.651 -11.347 1.00 97.94 118 LEU A CA 1
ATOM 936 C C . LEU A 1 118 ? -9.702 -2.715 -12.422 1.00 97.94 118 LEU A C 1
ATOM 938 O O . LEU A 1 118 ? -8.594 -3.227 -12.515 1.00 97.94 118 LEU A O 1
ATOM 942 N N . ASP A 1 119 ? -10.694 -3.008 -13.262 1.00 98.12 119 ASP A N 1
ATOM 943 C CA . ASP A 1 119 ? -10.560 -4.033 -14.303 1.00 98.12 119 ASP A CA 1
ATOM 944 C C . ASP A 1 119 ? -9.478 -3.702 -15.345 1.00 98.12 119 ASP A C 1
ATOM 946 O O . ASP A 1 119 ? -8.872 -4.620 -15.884 1.00 98.12 119 ASP A O 1
ATOM 950 N N . TYR A 1 120 ? -9.192 -2.416 -15.587 1.00 97.25 120 TYR A N 1
ATOM 951 C CA . TYR A 1 120 ? -8.075 -1.990 -16.439 1.00 97.25 120 TYR A CA 1
ATOM 952 C C . TYR A 1 120 ? -6.721 -2.225 -15.760 1.00 97.25 120 TYR A C 1
ATOM 954 O O . TYR A 1 120 ? -5.763 -2.619 -16.412 1.00 97.25 120 TYR A O 1
ATOM 962 N N . TRP A 1 121 ? -6.637 -1.982 -14.451 1.00 98.19 121 TRP A N 1
ATOM 963 C CA . TRP A 1 121 ? -5.376 -2.063 -13.716 1.00 98.19 121 TRP A CA 1
ATOM 964 C C . TRP A 1 121 ? -5.025 -3.475 -13.251 1.00 98.19 121 TRP A C 1
ATOM 966 O O . TRP A 1 121 ? -3.866 -3.738 -12.952 1.00 98.19 121 TRP A O 1
ATOM 976 N N . LEU A 1 122 ? -5.988 -4.391 -13.150 1.00 98.19 122 LEU A N 1
ATOM 977 C CA . LEU A 1 122 ? -5.728 -5.749 -12.674 1.00 98.19 122 LEU A CA 1
ATOM 978 C C . LEU A 1 122 ? -4.702 -6.473 -13.552 1.00 98.19 122 LEU A C 1
ATOM 980 O O . LEU A 1 122 ? -4.945 -6.745 -14.721 1.00 98.19 122 LEU A O 1
ATOM 984 N N . GLY A 1 123 ? -3.578 -6.855 -12.944 1.00 97.31 123 GLY A N 1
ATOM 985 C CA . GLY A 1 123 ? -2.456 -7.479 -13.644 1.00 97.31 123 GLY A CA 1
ATOM 986 C C . GLY A 1 123 ? -1.505 -6.490 -14.323 1.00 97.31 123 GLY A C 1
ATOM 987 O O . GLY A 1 123 ? -0.468 -6.928 -14.812 1.00 97.31 123 GLY A O 1
ATOM 988 N N . GLU A 1 124 ? -1.804 -5.192 -14.289 1.00 97.94 124 GLU A N 1
ATOM 989 C CA . GLU A 1 124 ? -0.963 -4.114 -14.805 1.00 97.94 124 GLU A CA 1
ATOM 990 C C . GLU A 1 124 ? -0.171 -3.434 -13.686 1.00 97.94 124 GLU A C 1
ATOM 992 O O . GLU A 1 124 ? -0.516 -3.494 -12.500 1.00 97.94 124 GLU A O 1
ATOM 997 N N . TRP A 1 125 ? 0.917 -2.768 -14.070 1.00 97.88 125 TRP A N 1
ATOM 998 C CA . TRP A 1 125 ? 1.697 -1.940 -13.156 1.00 97.88 125 TRP A CA 1
ATOM 999 C C . TRP A 1 125 ? 0.988 -0.624 -12.880 1.00 97.88 125 TRP A C 1
ATOM 1001 O O . TRP A 1 125 ? 0.615 0.084 -13.810 1.00 97.88 125 TRP A O 1
ATOM 1011 N N . ALA A 1 126 ? 0.901 -0.248 -11.609 1.00 98.19 126 ALA A N 1
ATOM 1012 C CA . ALA A 1 126 ? 0.482 1.088 -11.219 1.00 98.19 126 ALA A CA 1
ATOM 1013 C C . ALA A 1 126 ? 1.415 1.654 -10.151 1.00 98.19 126 ALA A C 1
ATOM 1015 O O . ALA A 1 126 ? 1.851 0.945 -9.242 1.00 98.19 126 ALA A O 1
ATOM 1016 N N . TYR A 1 127 ? 1.683 2.950 -10.255 1.00 98.25 127 TYR A N 1
ATOM 1017 C CA . TYR A 1 127 ? 2.487 3.721 -9.322 1.00 98.25 127 TYR A CA 1
ATOM 1018 C C . TYR A 1 127 ? 1.691 4.901 -8.794 1.00 98.25 127 TYR A C 1
ATOM 1020 O O . TYR A 1 127 ? 1.040 5.626 -9.542 1.00 98.25 127 TYR A O 1
ATOM 1028 N N . THR A 1 128 ? 1.810 5.128 -7.493 1.00 97.94 128 THR A N 1
ATOM 1029 C CA . THR A 1 128 ? 1.202 6.264 -6.804 1.00 97.94 128 THR A CA 1
ATOM 1030 C C . THR A 1 128 ? 2.306 7.170 -6.287 1.00 97.94 128 THR A C 1
ATOM 1032 O O . THR A 1 128 ? 3.263 6.690 -5.676 1.00 97.94 128 THR A O 1
ATOM 1035 N N . LEU A 1 129 ? 2.203 8.479 -6.532 1.00 98.12 129 LEU A N 1
ATOM 1036 C CA . LEU A 1 129 ? 3.112 9.442 -5.913 1.00 98.12 129 LEU A CA 1
ATOM 1037 C C . LEU A 1 129 ? 2.756 9.570 -4.430 1.00 98.12 129 LEU A C 1
ATOM 1039 O O . LEU A 1 129 ? 1.804 10.261 -4.055 1.00 98.12 129 LEU A O 1
ATOM 1043 N N . SER A 1 130 ? 3.535 8.903 -3.590 1.00 98.12 130 SER A N 1
ATOM 1044 C CA . SER A 1 130 ? 3.123 8.567 -2.237 1.00 98.12 130 SER A CA 1
ATOM 1045 C C . SER A 1 130 ? 4.143 8.979 -1.188 1.00 98.12 130 SER A C 1
ATOM 1047 O O . SER A 1 130 ? 5.351 8.938 -1.408 1.00 98.12 130 SER A O 1
ATOM 1049 N N . GLN A 1 131 ? 3.625 9.371 -0.027 1.00 98.31 131 GLN A N 1
ATOM 1050 C CA . GLN A 1 131 ? 4.377 9.530 1.214 1.00 98.31 131 GLN A CA 1
ATOM 1051 C C . GLN A 1 131 ? 4.188 8.269 2.066 1.00 98.31 131 GLN A C 1
ATOM 1053 O O . GLN A 1 131 ? 3.063 7.775 2.177 1.00 98.31 131 GLN A O 1
ATOM 1058 N N . VAL A 1 132 ? 5.248 7.781 2.712 1.00 98.38 132 VAL A N 1
ATOM 1059 C CA . VAL A 1 132 ? 5.130 6.714 3.717 1.00 98.38 132 VAL A CA 1
ATOM 1060 C C . VAL A 1 132 ? 4.718 7.337 5.053 1.00 98.38 132 VAL A C 1
ATOM 1062 O O . VAL A 1 132 ? 5.361 8.255 5.551 1.00 98.38 132 VAL A O 1
ATOM 1065 N N . MET A 1 133 ? 3.600 6.877 5.610 1.00 98.06 133 MET A N 1
ATOM 1066 C CA . MET A 1 133 ? 2.968 7.437 6.811 1.00 98.06 133 MET A CA 1
ATOM 1067 C C . MET A 1 133 ? 3.236 6.625 8.075 1.00 98.06 133 MET A C 1
ATOM 1069 O O . MET A 1 133 ? 3.116 7.165 9.172 1.00 98.06 133 MET A O 1
ATOM 1073 N N . ALA A 1 134 ? 3.513 5.332 7.924 1.00 97.50 134 ALA A N 1
ATOM 1074 C CA . ALA A 1 134 ? 3.810 4.423 9.020 1.00 97.50 134 ALA A CA 1
ATOM 1075 C C . ALA A 1 134 ? 4.577 3.207 8.494 1.00 97.50 134 ALA A C 1
ATOM 1077 O O . ALA A 1 134 ? 4.354 2.781 7.357 1.00 97.50 134 ALA A O 1
ATOM 1078 N N . ILE A 1 135 ? 5.434 2.655 9.347 1.00 97.69 135 ILE A N 1
ATOM 1079 C CA . ILE A 1 135 ? 6.223 1.443 9.126 1.00 97.69 135 ILE A CA 1
ATOM 1080 C C . ILE A 1 135 ? 5.931 0.492 10.289 1.00 97.69 135 ILE A C 1
ATOM 1082 O O . ILE A 1 135 ? 5.930 0.910 11.448 1.00 97.69 135 ILE A O 1
ATOM 1086 N N . HIS A 1 136 ? 5.666 -0.773 9.976 1.00 97.00 136 HIS A N 1
ATOM 1087 C CA . HIS A 1 136 ? 5.381 -1.820 10.948 1.00 97.00 136 HIS A CA 1
ATOM 1088 C C . HIS A 1 136 ? 6.209 -3.065 10.631 1.00 97.00 136 HIS A C 1
ATOM 1090 O O . HIS A 1 136 ? 6.165 -3.578 9.515 1.00 97.00 136 HIS A O 1
ATOM 1096 N N . GLU A 1 137 ? 6.940 -3.548 11.628 1.00 92.50 137 GLU A N 1
ATOM 1097 C CA . GLU A 1 137 ? 7.723 -4.781 11.591 1.00 92.50 137 GLU A CA 1
ATOM 1098 C C . GLU A 1 137 ? 7.642 -5.424 12.981 1.00 92.50 137 GLU A C 1
ATOM 1100 O O . GLU A 1 137 ? 7.732 -4.714 13.987 1.00 92.50 137 GLU A O 1
ATOM 1105 N N . GLN A 1 138 ? 7.386 -6.733 13.035 1.00 79.00 138 GLN A N 1
ATOM 1106 C CA . GLN A 1 138 ? 7.270 -7.522 14.268 1.00 79.00 138 GLN A CA 1
ATOM 1107 C C . GLN A 1 138 ? 8.298 -8.644 14.282 1.00 79.00 138 GLN A C 1
ATOM 1109 O O . GLN A 1 138 ? 8.474 -9.272 13.212 1.00 79.00 138 GLN A O 1
#